Protein AF-A0AAU9DQJ6-F1 (afdb_monomer)

Organism: NCBI:txid2932183

Solvent-accessible surface area (backbone atoms only — not comparable to full-atom values): 4650 Å² total; per-residue (Å²): 134,87,65,66,82,81,48,79,84,66,88,70,82,84,71,89,77,85,60,97,57,43,79,37,74,37,34,72,24,87,95,37,36,69,61,38,52,52,49,49,74,72,36,53,90,78,46,60,58,43,73,32,37,84,58,39,43,78,51,73,57,95,94,44,75,47,80,43,73,55,131

Mean predicted aligned error: 2.63 Å

InterPro domains:
  IPR005320 Peptidase S51 [PF03575] (1-67)
  IPR029062 Class I glutamine amidotransferase-like [G3DSA:3.40.50.880] (1-70)

Secondary structure (DSSP, 8-state):
---GGG-TT---------SSSEEETTTT-TTTHHHHHHHHHHHTTTS-EEE--TTEEEEEETTEEEEEE--

Sequence (71 aa):
MDSVKKAPELTNFDALNLIDIYPLPHYESSPFKKVTKNIVNEYSSKINLRAITNQQVILVEENQFTIQSAK

Structure (mmCIF, N/CA/C/O backbone):
data_AF-A0AAU9DQJ6-F1
#
_entry.id   AF-A0AAU9DQJ6-F1
#
loop_
_atom_site.group_PDB
_atom_site.id
_atom_site.type_symbol
_atom_site.label_atom_id
_atom_site.label_alt_id
_atom_site.label_comp_id
_atom_site.label_asym_id
_atom_site.label_entity_id
_atom_site.label_seq_id
_atom_site.pdbx_PDB_ins_code
_atom_site.Cartn_x
_atom_site.Cartn_y
_atom_site.Cartn_z
_atom_site.occupancy
_atom_site.B_iso_or_equiv
_atom_site.auth_seq_id
_atom_site.auth_comp_id
_atom_site.auth_asym_id
_atom_site.auth_atom_id
_atom_site.pdbx_PDB_model_num
ATOM 1 N N . MET A 1 1 ? 8.154 -2.195 -2.567 1.00 89.62 1 MET A N 1
ATOM 2 C CA . MET A 1 1 ? 6.975 -2.559 -3.366 1.00 89.62 1 MET A CA 1
ATOM 3 C C . MET A 1 1 ? 7.390 -3.557 -4.411 1.00 89.62 1 MET A C 1
ATOM 5 O O . MET A 1 1 ? 8.572 -3.607 -4.756 1.00 89.62 1 MET A O 1
ATOM 9 N N . ASP A 1 2 ? 6.444 -4.382 -4.822 1.00 95.88 2 ASP A N 1
ATOM 10 C CA . ASP A 1 2 ? 6.746 -5.632 -5.496 1.00 95.88 2 ASP A CA 1
ATOM 11 C C . ASP A 1 2 ? 7.194 -5.420 -6.936 1.00 95.88 2 ASP A C 1
ATOM 13 O O . ASP A 1 2 ? 6.771 -4.497 -7.631 1.00 95.88 2 ASP A O 1
ATOM 17 N N . SER A 1 3 ? 8.130 -6.262 -7.367 1.00 97.06 3 SER A N 1
ATOM 18 C CA . SER A 1 3 ? 8.677 -6.188 -8.713 1.00 97.06 3 SER A CA 1
ATOM 19 C C . SER A 1 3 ? 7.875 -7.081 -9.644 1.00 97.06 3 SER A C 1
ATOM 21 O O . SER A 1 3 ? 7.885 -8.301 -9.482 1.00 97.06 3 SER A O 1
ATOM 23 N N . VAL A 1 4 ? 7.286 -6.484 -10.680 1.00 97.00 4 VAL A N 1
ATOM 24 C CA . VAL A 1 4 ? 6.603 -7.203 -11.771 1.00 97.00 4 VAL A CA 1
ATOM 25 C C . VAL A 1 4 ? 7.504 -8.238 -12.459 1.00 97.00 4 VAL A C 1
ATOM 27 O O . VAL A 1 4 ? 7.024 -9.250 -12.951 1.00 97.00 4 VAL A O 1
ATOM 30 N N . LYS A 1 5 ? 8.834 -8.059 -12.408 1.00 98.00 5 LYS A N 1
ATOM 31 C CA . LYS A 1 5 ? 9.821 -8.995 -12.979 1.00 98.00 5 LYS A CA 1
ATOM 32 C C . LYS A 1 5 ? 9.773 -10.395 -12.359 1.00 98.00 5 LYS A C 1
ATOM 34 O O . LYS A 1 5 ? 10.311 -11.326 -12.945 1.00 98.00 5 LYS A O 1
ATOM 39 N N . LYS A 1 6 ? 9.177 -10.545 -11.170 1.00 98.31 6 LYS A N 1
ATOM 40 C CA . LYS A 1 6 ? 9.013 -11.847 -10.507 1.00 98.31 6 LYS A CA 1
ATOM 41 C C . LYS A 1 6 ? 7.866 -12.684 -11.087 1.00 98.31 6 LYS A C 1
ATOM 43 O O . LYS A 1 6 ? 7.809 -13.871 -10.793 1.00 98.31 6 LYS A O 1
ATOM 48 N N . ALA A 1 7 ? 6.984 -12.087 -11.889 1.00 98.00 7 ALA A N 1
ATOM 49 C CA . ALA A 1 7 ? 5.863 -12.758 -12.539 1.00 98.00 7 ALA A CA 1
ATOM 50 C C . ALA A 1 7 ? 5.786 -12.342 -14.024 1.00 98.00 7 ALA A C 1
ATOM 52 O O . ALA A 1 7 ? 4.864 -11.630 -14.413 1.00 98.00 7 ALA A O 1
ATOM 53 N N . PRO A 1 8 ? 6.769 -12.740 -14.855 1.00 97.81 8 PRO A N 1
ATOM 54 C CA . PRO A 1 8 ? 6.874 -12.276 -16.242 1.00 97.81 8 PRO A CA 1
ATOM 55 C C . PRO A 1 8 ? 5.702 -12.714 -17.132 1.00 97.81 8 PRO A C 1
ATOM 57 O O . PRO A 1 8 ? 5.393 -12.030 -18.100 1.00 97.81 8 PRO A O 1
ATOM 60 N N . GLU A 1 9 ? 5.031 -13.811 -16.777 1.00 98.44 9 GLU A N 1
ATOM 61 C CA . GLU A 1 9 ? 3.888 -14.350 -17.524 1.00 98.44 9 GLU A CA 1
ATOM 62 C C . GLU A 1 9 ? 2.546 -13.697 -17.139 1.00 98.44 9 GLU A C 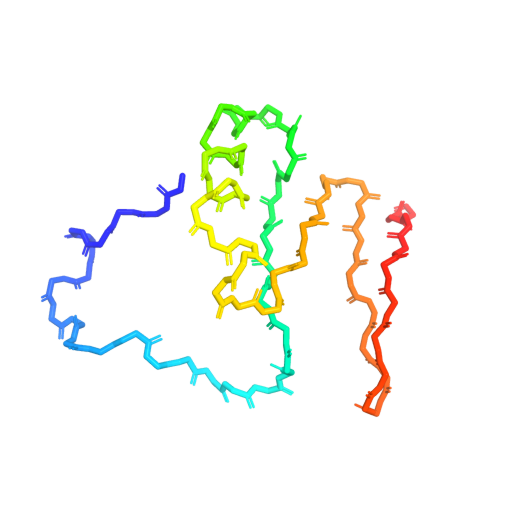1
ATOM 64 O O . GLU A 1 9 ? 1.510 -14.020 -17.720 1.00 98.44 9 GLU A O 1
ATOM 69 N N . LEU A 1 10 ? 2.525 -12.799 -16.144 1.00 98.19 10 LEU A N 1
ATOM 70 C CA . LEU A 1 10 ? 1.301 -12.115 -15.731 1.00 98.19 10 LEU A CA 1
ATOM 71 C C . LEU A 1 10 ? 0.973 -10.993 -16.724 1.00 98.19 10 LEU A C 1
ATOM 73 O O . LEU A 1 10 ? 1.607 -9.940 -16.728 1.00 98.19 10 LEU A O 1
ATOM 77 N N . THR A 1 11 ? -0.035 -11.222 -17.560 1.00 97.88 11 THR A N 1
ATOM 78 C CA . THR A 1 11 ? -0.415 -10.323 -18.662 1.00 97.88 11 THR A CA 1
ATOM 79 C C . THR A 1 11 ? -1.474 -9.282 -18.293 1.00 97.88 11 THR A C 1
ATOM 81 O O . THR A 1 11 ? -1.686 -8.342 -19.057 1.00 97.88 11 THR A O 1
ATOM 84 N N . ASN A 1 12 ? -2.130 -9.420 -17.137 1.00 97.94 12 ASN A N 1
ATOM 85 C CA . ASN A 1 12 ? -3.149 -8.497 -16.632 1.00 97.94 12 ASN A CA 1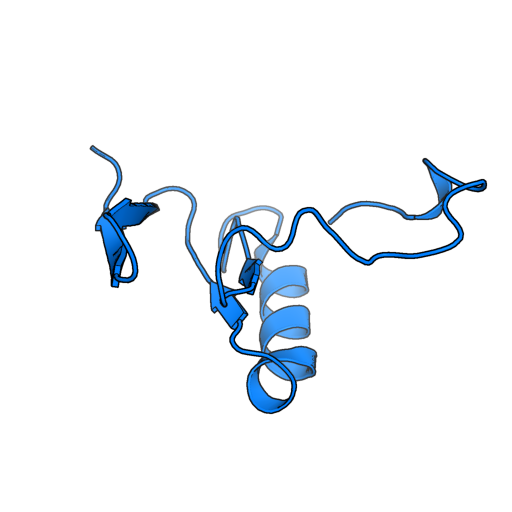
ATOM 86 C C . ASN A 1 12 ? -3.023 -8.347 -15.101 1.00 97.94 12 ASN A C 1
ATOM 88 O O . ASN A 1 12 ? -2.632 -9.292 -14.417 1.00 97.94 12 ASN A O 1
ATOM 92 N N . PHE A 1 13 ? -3.344 -7.164 -14.573 1.00 96.75 13 PHE A N 1
ATOM 93 C CA . PHE A 1 13 ? -3.353 -6.838 -13.143 1.00 96.75 13 PHE A CA 1
ATOM 94 C C . PHE A 1 13 ? -4.754 -6.730 -12.533 1.00 96.75 13 PHE A C 1
ATOM 96 O O . PHE A 1 13 ? -4.864 -6.369 -11.359 1.00 96.75 13 PHE A O 1
ATOM 103 N N . ASP A 1 14 ? -5.809 -7.057 -13.283 1.00 96.88 14 ASP A N 1
ATOM 104 C CA . ASP A 1 14 ? -7.130 -7.279 -12.701 1.00 96.88 14 ASP A CA 1
ATOM 105 C C . ASP A 1 14 ? -7.016 -8.289 -11.549 1.00 96.88 14 ASP A C 1
ATOM 107 O O . ASP A 1 14 ? -6.495 -9.397 -11.698 1.00 96.88 14 ASP A O 1
ATOM 111 N N . ALA A 1 15 ? -7.452 -7.856 -10.368 1.00 96.88 15 ALA A N 1
ATOM 112 C CA . ALA A 1 15 ? -7.362 -8.620 -9.133 1.00 96.88 15 ALA A CA 1
ATOM 113 C C . ALA A 1 15 ? -8.695 -9.327 -8.831 1.00 96.88 15 ALA A C 1
ATOM 115 O O . ALA A 1 15 ? -9.580 -9.429 -9.674 1.00 96.88 15 ALA A O 1
ATOM 116 N N . LEU A 1 16 ? -8.868 -9.800 -7.597 1.00 97.25 16 LEU A N 1
ATOM 117 C CA . LEU A 1 16 ? -10.067 -10.541 -7.183 1.00 97.25 16 LEU A CA 1
ATOM 118 C C . LEU A 1 16 ? -11.359 -9.706 -7.166 1.00 97.25 16 LEU A C 1
ATOM 120 O O . LEU A 1 16 ? -12.438 -10.284 -7.110 1.00 97.25 16 LEU A O 1
ATOM 124 N N . ASN A 1 17 ? -11.249 -8.373 -7.170 1.00 95.31 17 ASN A N 1
ATOM 125 C CA . ASN A 1 17 ? -12.383 -7.443 -7.150 1.00 95.31 17 ASN A CA 1
ATOM 126 C C . ASN A 1 17 ? -13.396 -7.701 -6.007 1.00 95.31 17 ASN A C 1
ATOM 128 O O . ASN A 1 17 ? -14.604 -7.686 -6.219 1.00 95.31 17 ASN A O 1
ATOM 132 N N . LEU A 1 18 ? -12.898 -7.978 -4.793 1.00 93.94 18 LEU A N 1
ATOM 133 C CA . LEU A 1 18 ? -13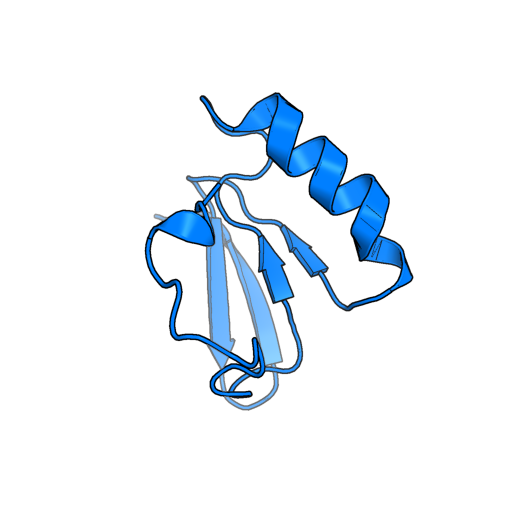.736 -8.265 -3.615 1.00 93.94 18 LEU A CA 1
ATOM 134 C C . LEU A 1 18 ? -14.234 -7.007 -2.883 1.00 93.94 18 LEU A C 1
ATOM 136 O O . LEU A 1 18 ? -15.201 -7.095 -2.134 1.00 93.94 18 LEU A O 1
ATOM 140 N N . ILE A 1 19 ? -13.550 -5.869 -3.043 1.00 94.06 19 ILE A N 1
ATOM 141 C CA . ILE A 1 19 ? -13.848 -4.596 -2.368 1.00 94.06 19 ILE A CA 1
ATOM 142 C C . ILE A 1 19 ? -13.585 -3.417 -3.313 1.00 94.06 19 ILE A C 1
ATOM 144 O O . ILE A 1 19 ? -12.619 -3.446 -4.074 1.00 94.06 19 ILE A O 1
ATOM 148 N N . ASP A 1 20 ? -14.374 -2.344 -3.196 1.00 93.56 20 ASP A N 1
ATOM 149 C CA . ASP A 1 20 ? -14.299 -1.145 -4.060 1.00 93.56 20 ASP A CA 1
ATOM 150 C C . ASP A 1 20 ? -13.224 -0.126 -3.619 1.00 93.56 20 ASP A C 1
ATOM 152 O O . ASP A 1 20 ? -13.352 1.095 -3.785 1.00 93.56 20 ASP A O 1
ATOM 156 N N . ILE A 1 21 ? -12.150 -0.621 -3.004 1.00 95.44 21 ILE A N 1
ATOM 157 C CA . ILE A 1 21 ? -11.006 0.166 -2.540 1.00 95.44 21 ILE A CA 1
ATOM 158 C C . ILE A 1 21 ? -9.700 -0.506 -2.943 1.00 95.44 21 ILE A C 1
ATOM 160 O O . ILE A 1 21 ? -9.630 -1.720 -3.109 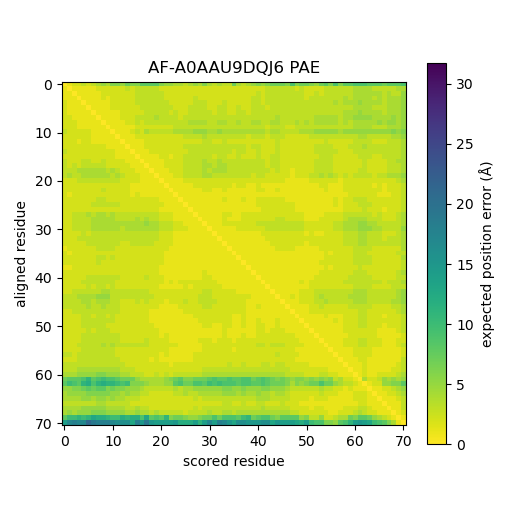1.00 95.44 21 ILE A O 1
ATOM 164 N N . TYR A 1 22 ? -8.637 0.291 -3.021 1.00 97.69 22 TYR A N 1
ATOM 165 C CA . TYR A 1 22 ? -7.289 -0.183 -3.325 1.00 97.69 22 TYR A CA 1
ATOM 166 C C . TYR A 1 22 ? -6.392 0.012 -2.098 1.00 97.69 22 TYR A C 1
ATOM 168 O O . TYR A 1 22 ? -5.925 1.132 -1.861 1.00 97.69 22 TYR A O 1
ATOM 176 N N . PRO A 1 23 ? -6.164 -1.029 -1.277 1.00 97.50 23 PRO A N 1
ATOM 177 C CA . PRO A 1 23 ? -5.317 -0.919 -0.097 1.00 97.50 23 PRO A CA 1
ATOM 178 C C . PRO A 1 23 ? -3.864 -0.598 -0.465 1.00 97.50 23 PRO A C 1
ATOM 180 O O . PRO A 1 23 ? -3.253 -1.290 -1.278 1.00 97.50 23 PRO A O 1
ATOM 183 N N . LEU A 1 24 ? -3.284 0.416 0.177 1.00 98.25 24 LEU A N 1
ATOM 184 C CA . LEU A 1 24 ? -1.850 0.698 0.138 1.00 98.25 24 LEU A CA 1
ATOM 185 C C . LEU A 1 24 ? -1.242 0.390 1.515 1.00 98.25 24 LEU A C 1
ATOM 187 O O . LEU A 1 24 ? -1.357 1.217 2.427 1.00 98.25 24 LEU A O 1
ATOM 191 N N . PRO A 1 25 ? -0.596 -0.776 1.688 1.00 97.88 25 PRO A N 1
ATOM 192 C CA . PRO A 1 25 ? 0.029 -1.133 2.951 1.00 97.88 25 PRO A CA 1
ATOM 193 C C . PRO A 1 25 ? 1.299 -0.316 3.213 1.00 97.88 25 PRO A C 1
ATOM 195 O O . PRO A 1 25 ? 1.910 0.260 2.306 1.00 97.88 25 PRO A O 1
ATOM 198 N N . HIS A 1 26 ? 1.729 -0.326 4.475 1.00 97.62 26 HIS A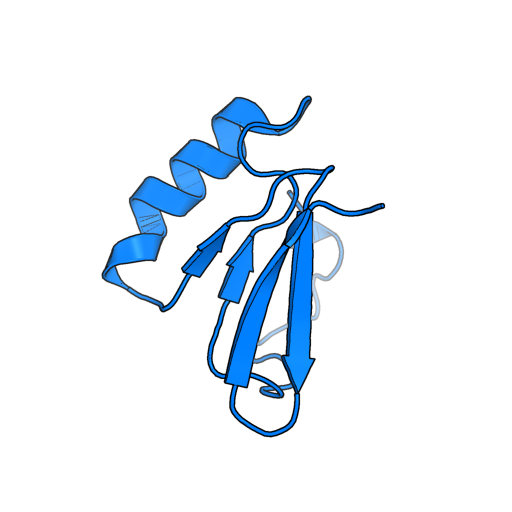 N 1
ATOM 199 C CA . HIS A 1 26 ? 2.977 0.279 4.945 1.00 97.62 26 HIS A CA 1
ATOM 200 C C . HIS A 1 26 ? 3.091 1.788 4.701 1.00 97.62 26 HIS A C 1
ATOM 202 O O . HIS A 1 26 ? 4.204 2.317 4.581 1.00 97.62 26 HIS A O 1
ATOM 208 N N . TYR A 1 27 ? 1.965 2.496 4.619 1.00 98.31 27 TYR A N 1
ATOM 209 C CA . TYR A 1 27 ? 1.952 3.933 4.388 1.00 98.31 27 TYR A CA 1
ATOM 210 C C . TYR A 1 27 ? 2.800 4.655 5.435 1.00 98.31 27 TYR A C 1
ATOM 212 O O . TYR A 1 27 ? 2.682 4.396 6.634 1.00 98.31 27 TYR A O 1
ATOM 220 N N . GLU A 1 28 ? 3.740 5.475 4.957 1.00 97.44 28 GLU A N 1
ATOM 221 C CA . GLU A 1 28 ? 4.742 6.179 5.771 1.00 97.44 28 GLU A CA 1
ATOM 222 C C . GLU A 1 28 ? 5.497 5.303 6.796 1.00 97.44 28 GLU A C 1
ATOM 224 O O . GLU A 1 28 ? 6.157 5.805 7.710 1.00 97.44 28 GLU A O 1
ATOM 229 N N . SER A 1 29 ? 5.490 3.983 6.614 1.00 97.31 29 SER A N 1
ATOM 230 C CA . SER A 1 29 ? 6.162 3.025 7.486 1.00 97.31 29 SER A CA 1
ATOM 231 C C . SER A 1 29 ? 7.540 2.687 6.916 1.00 97.31 29 SER A C 1
ATOM 233 O O . SER A 1 29 ? 7.734 2.649 5.703 1.00 97.31 29 SER A O 1
ATOM 235 N N . SER A 1 30 ? 8.544 2.480 7.770 1.00 96.00 30 SER A N 1
ATOM 236 C CA . SER A 1 30 ? 9.882 2.067 7.315 1.00 96.00 30 SER A CA 1
ATOM 237 C C . SER A 1 30 ? 9.854 0.616 6.806 1.00 96.00 30 SER A C 1
ATOM 239 O O . SER A 1 30 ? 9.170 -0.195 7.430 1.00 96.00 30 SER A O 1
ATOM 241 N N . PRO A 1 31 ? 10.575 0.252 5.723 1.00 96.56 31 PRO A N 1
ATOM 242 C CA . PRO A 1 31 ? 11.434 1.076 4.853 1.00 96.56 31 PRO A CA 1
ATOM 243 C C . PRO A 1 31 ? 10.700 1.734 3.660 1.00 96.56 31 PRO A C 1
ATOM 245 O O . PRO A 1 31 ? 11.327 2.216 2.718 1.00 96.56 31 PRO A O 1
ATOM 248 N N . PHE A 1 32 ? 9.367 1.775 3.669 1.00 97.94 32 PHE A N 1
ATOM 249 C CA . PHE A 1 32 ? 8.523 2.126 2.521 1.00 97.94 32 PHE A CA 1
ATOM 250 C C . PHE A 1 32 ? 8.057 3.591 2.464 1.00 97.94 32 PHE A C 1
ATOM 252 O O . PHE A 1 32 ? 7.287 3.956 1.573 1.00 97.94 32 PHE A O 1
ATOM 259 N N . LYS A 1 33 ? 8.543 4.462 3.359 1.00 97.62 33 LYS A N 1
ATOM 260 C CA . LYS A 1 33 ? 8.138 5.880 3.458 1.00 97.62 33 LYS A CA 1
ATOM 261 C C . LYS A 1 33 ? 8.113 6.624 2.121 1.00 97.62 33 LYS A C 1
ATOM 263 O O . LYS A 1 33 ? 7.106 7.222 1.766 1.00 97.62 33 LYS A O 1
ATOM 268 N N . LYS A 1 34 ? 9.224 6.601 1.377 1.00 98.12 34 LYS A N 1
ATOM 269 C CA . LYS A 1 34 ? 9.341 7.355 0.117 1.00 98.12 34 LYS A CA 1
ATOM 270 C C . LYS A 1 34 ? 8.442 6.776 -0.977 1.00 98.12 34 LYS A C 1
ATOM 272 O O . LYS A 1 34 ? 7.755 7.522 -1.663 1.00 98.12 34 LYS A O 1
ATOM 277 N N . VAL A 1 35 ? 8.443 5.451 -1.134 1.00 98.12 35 VAL A N 1
ATOM 278 C CA . VAL A 1 35 ? 7.691 4.795 -2.214 1.00 98.12 35 VAL A CA 1
ATOM 279 C C . VAL A 1 35 ? 6.179 4.910 -2.012 1.00 98.12 35 VAL A C 1
ATOM 281 O O . VAL A 1 35 ? 5.468 5.179 -2.972 1.00 98.12 35 VAL A O 1
ATOM 284 N N . THR A 1 36 ? 5.685 4.802 -0.777 1.00 98.50 36 THR A N 1
ATOM 285 C CA . THR A 1 36 ? 4.246 4.940 -0.489 1.00 98.50 36 THR A CA 1
ATOM 286 C C . THR A 1 36 ? 3.734 6.358 -0.729 1.00 98.50 36 THR A C 1
ATOM 288 O O . THR A 1 36 ? 2.656 6.510 -1.294 1.00 98.50 36 THR A O 1
ATOM 291 N N . LYS A 1 37 ? 4.522 7.399 -0.420 1.00 98.38 37 LYS A N 1
ATOM 292 C CA . LYS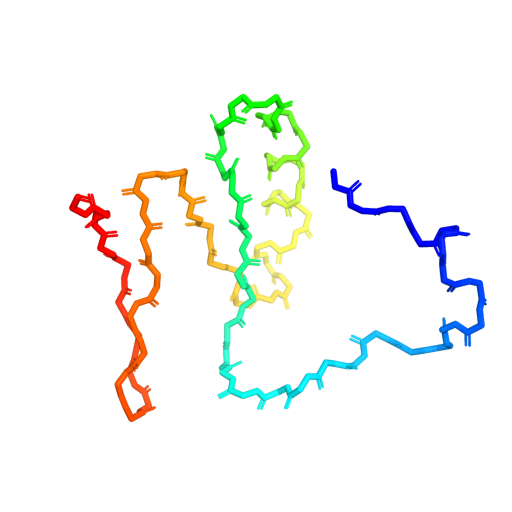 A 1 37 ? 4.185 8.791 -0.784 1.00 98.38 37 LYS A CA 1
ATOM 293 C C . LYS A 1 37 ? 4.045 8.986 -2.287 1.00 98.38 37 LYS A C 1
ATOM 295 O O . LYS A 1 37 ? 3.092 9.614 -2.735 1.00 98.38 37 LYS A O 1
ATOM 300 N N . ASN A 1 38 ? 4.975 8.431 -3.062 1.00 98.50 38 ASN A N 1
ATOM 301 C CA . ASN A 1 38 ? 4.918 8.524 -4.518 1.00 98.50 38 ASN A CA 1
ATOM 302 C C . ASN A 1 38 ? 3.654 7.848 -5.072 1.00 98.50 38 ASN A C 1
ATOM 304 O O . ASN A 1 38 ? 2.987 8.432 -5.917 1.00 98.50 38 ASN A O 1
ATOM 308 N N . ILE A 1 39 ? 3.287 6.674 -4.544 1.00 98.44 39 ILE A N 1
ATOM 309 C CA . ILE A 1 39 ? 2.060 5.968 -4.944 1.00 98.44 39 ILE A CA 1
ATOM 310 C C . ILE A 1 39 ? 0.816 6.803 -4.617 1.00 98.44 39 ILE A C 1
ATOM 312 O O . ILE A 1 39 ? -0.046 6.971 -5.474 1.00 98.44 39 ILE A O 1
ATOM 316 N N . VAL A 1 40 ? 0.728 7.379 -3.414 1.00 98.44 40 VAL A N 1
ATOM 317 C CA . VAL A 1 40 ? -0.393 8.262 -3.048 1.00 98.44 40 VAL A CA 1
ATOM 318 C C . VAL A 1 40 ? -0.494 9.444 -4.013 1.00 98.44 40 VAL A C 1
ATOM 320 O O . VAL A 1 40 ? -1.576 9.694 -4.542 1.00 98.44 40 VAL A O 1
ATOM 323 N N . ASN A 1 41 ? 0.617 10.123 -4.303 1.00 98.31 41 ASN A N 1
ATOM 324 C CA . ASN A 1 41 ? 0.629 11.263 -5.223 1.00 98.31 41 ASN A CA 1
ATOM 325 C C . ASN A 1 41 ? 0.204 10.882 -6.650 1.00 98.31 41 ASN A C 1
ATOM 327 O O . ASN A 1 41 ? -0.447 11.671 -7.328 1.00 98.31 41 ASN A O 1
ATOM 331 N N . GLU A 1 42 ? 0.572 9.689 -7.115 1.00 98.31 42 GLU A N 1
ATOM 332 C CA . GLU A 1 42 ? 0.308 9.249 -8.485 1.00 98.31 42 GLU A CA 1
ATOM 333 C C . GLU A 1 42 ? -1.106 8.677 -8.688 1.00 98.31 42 GLU A C 1
ATOM 335 O O . GLU A 1 42 ? -1.662 8.815 -9.783 1.00 98.31 42 GLU A O 1
ATOM 340 N N . TYR A 1 43 ? -1.682 8.032 -7.666 1.00 98.12 43 TYR A N 1
ATOM 341 C CA . TYR A 1 43 ? -2.891 7.211 -7.816 1.00 98.12 43 TYR A CA 1
ATOM 342 C C . TYR A 1 43 ? -4.122 7.717 -7.061 1.00 98.12 43 TYR A C 1
ATOM 344 O O . TYR A 1 43 ? -5.230 7.351 -7.446 1.00 98.12 43 TYR A O 1
ATOM 352 N N . SER A 1 44 ? -3.989 8.578 -6.047 1.0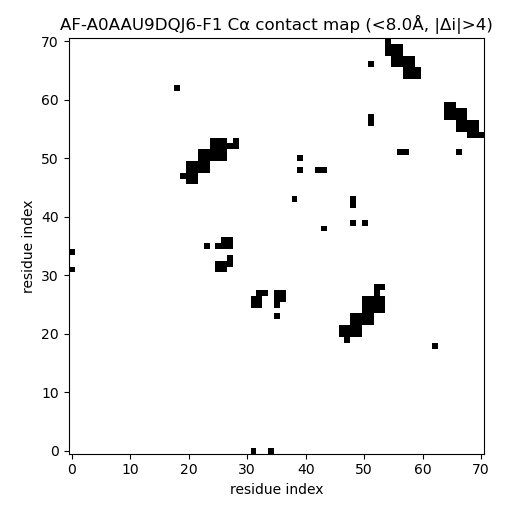0 97.06 44 SER A N 1
ATOM 353 C CA . SER A 1 44 ? -5.150 8.967 -5.217 1.00 97.06 44 SER A CA 1
ATOM 354 C C . SER A 1 44 ? -6.242 9.727 -5.978 1.00 97.06 44 SER A C 1
ATOM 356 O O . SER A 1 44 ? -7.384 9.743 -5.536 1.00 97.06 44 SER A O 1
ATOM 358 N N . SER A 1 45 ? -5.920 10.351 -7.117 1.00 97.62 45 SER A N 1
ATOM 359 C CA . SER A 1 45 ? -6.904 10.999 -7.998 1.00 97.62 45 SER A CA 1
ATOM 360 C C . SER A 1 45 ? -7.500 10.068 -9.060 1.00 97.62 45 SER A C 1
ATOM 362 O O . SER A 1 45 ? -8.444 10.456 -9.742 1.00 97.62 45 SER A O 1
ATOM 364 N N . LYS A 1 46 ? -6.944 8.862 -9.230 1.00 97.62 46 LYS A N 1
ATOM 365 C CA . LYS A 1 46 ? -7.318 7.904 -10.284 1.00 97.62 46 LYS A CA 1
ATOM 366 C C . LYS A 1 46 ? -8.169 6.755 -9.754 1.00 97.62 46 LYS A C 1
ATOM 368 O O . LYS A 1 46 ? -8.997 6.227 -10.485 1.00 97.62 46 LYS A O 1
ATOM 373 N N . ILE A 1 47 ? -7.933 6.352 -8.509 1.00 97.12 47 ILE A N 1
ATOM 374 C CA . ILE A 1 47 ? -8.571 5.201 -7.866 1.00 97.12 47 ILE A CA 1
ATOM 375 C C . ILE A 1 47 ? -8.888 5.512 -6.404 1.00 97.12 47 ILE A C 1
ATOM 377 O O . ILE A 1 47 ? -8.274 6.387 -5.793 1.00 97.12 47 ILE A O 1
ATOM 381 N N . ASN A 1 48 ? -9.820 4.754 -5.822 1.00 96.62 48 ASN A N 1
ATOM 382 C CA . ASN A 1 48 ? -10.201 4.845 -4.410 1.00 96.62 48 ASN A CA 1
ATOM 383 C C . ASN A 1 48 ? -9.121 4.219 -3.499 1.00 96.62 48 ASN A C 1
ATOM 385 O O . ASN A 1 48 ? -9.330 3.183 -2.863 1.00 96.62 48 ASN A O 1
ATOM 389 N N . LEU A 1 49 ? -7.927 4.818 -3.498 1.00 98.06 49 LEU A N 1
ATOM 390 C CA . LEU A 1 49 ? -6.752 4.354 -2.764 1.00 98.06 49 LEU A CA 1
ATOM 391 C C . LEU A 1 49 ? -6.945 4.547 -1.253 1.00 98.06 49 LEU A C 1
ATOM 393 O O . LEU A 1 49 ? -7.262 5.643 -0.790 1.00 98.06 49 LEU A O 1
ATOM 397 N N . ARG A 1 50 ? -6.711 3.494 -0.467 1.00 97.88 50 ARG A N 1
ATOM 398 C CA . ARG A 1 50 ? -6.827 3.513 0.998 1.00 97.88 50 ARG A CA 1
ATOM 399 C C . ARG A 1 50 ? -5.513 3.099 1.634 1.00 97.88 50 ARG A C 1
ATOM 401 O O . ARG A 1 50 ? -5.165 1.925 1.691 1.00 97.88 50 ARG A O 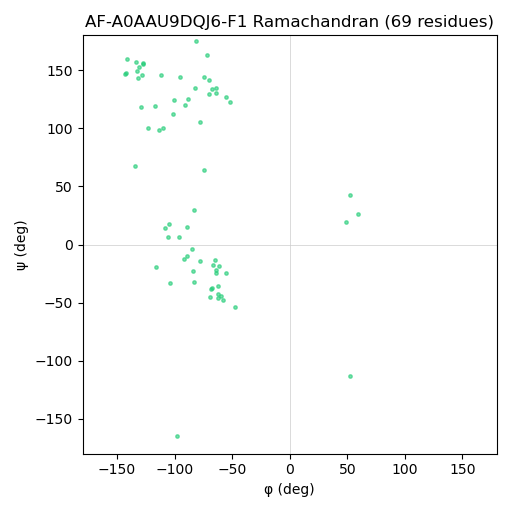1
ATOM 408 N N . ALA A 1 51 ? -4.766 4.098 2.083 1.00 98.06 51 ALA A N 1
ATOM 409 C CA . ALA A 1 51 ? -3.466 3.908 2.699 1.00 98.06 51 ALA A CA 1
ATOM 410 C C . ALA A 1 51 ? -3.603 3.538 4.183 1.00 98.06 51 ALA A C 1
ATOM 412 O O . ALA A 1 51 ? -4.376 4.168 4.903 1.00 98.06 51 ALA A O 1
ATOM 413 N N . ILE A 1 52 ? -2.841 2.538 4.631 1.00 98.50 52 ILE A N 1
ATOM 414 C CA . ILE A 1 52 ? -2.789 2.096 6.032 1.00 98.50 52 ILE A CA 1
ATOM 415 C C . ILE A 1 52 ? -1.342 1.944 6.505 1.00 98.50 52 ILE A C 1
ATOM 417 O O . ILE A 1 52 ? -0.462 1.526 5.744 1.00 98.50 52 ILE A O 1
ATOM 421 N N . THR A 1 53 ? -1.079 2.289 7.764 1.00 98.19 53 THR A N 1
ATOM 422 C CA . THR A 1 53 ? 0.225 2.063 8.407 1.00 98.19 53 THR A CA 1
ATOM 423 C C . THR A 1 53 ? 0.361 0.620 8.902 1.00 98.19 53 THR A C 1
ATOM 425 O O . THR A 1 53 ? -0.589 -0.159 8.875 1.00 98.19 53 THR A O 1
ATOM 428 N N . ASN A 1 54 ? 1.539 0.255 9.416 1.00 97.31 54 ASN A N 1
ATOM 429 C CA . ASN A 1 54 ? 1.748 -1.050 10.061 1.00 97.31 54 ASN A CA 1
ATOM 430 C C . ASN A 1 54 ? 0.927 -1.245 11.350 1.00 97.31 54 ASN A C 1
ATOM 432 O O . ASN A 1 54 ? 0.860 -2.356 11.863 1.00 97.31 54 ASN A O 1
ATOM 436 N N . GLN A 1 55 ? 0.348 -0.174 11.894 1.00 97.69 55 GLN A N 1
ATOM 437 C CA . GLN A 1 55 ? -0.471 -0.188 13.105 1.00 97.69 55 GLN A CA 1
ATOM 438 C C . GLN A 1 55 ? -1.955 -0.050 12.774 1.00 97.69 55 GLN A C 1
ATOM 440 O O . GLN A 1 55 ? -2.730 0.329 13.644 1.00 97.69 55 GLN A O 1
ATOM 445 N N . GLN A 1 56 ? -2.358 -0.296 11.528 1.00 98.44 56 GLN A N 1
ATOM 446 C CA . GLN A 1 56 ? -3.739 -0.160 11.089 1.00 98.44 56 GLN A CA 1
ATOM 447 C C . GLN A 1 56 ? -4.213 -1.395 10.329 1.00 98.44 56 GLN A C 1
ATOM 449 O O . GLN A 1 56 ? -3.433 -2.095 9.687 1.00 98.44 56 GLN A O 1
ATOM 454 N N . VAL A 1 57 ? -5.520 -1.626 10.383 1.00 97.81 57 VAL A N 1
ATOM 455 C CA . VAL A 1 57 ? -6.235 -2.657 9.630 1.00 97.81 57 VAL A CA 1
ATOM 456 C C . VAL A 1 57 ? -7.396 -2.030 8.870 1.00 97.81 57 VAL A C 1
ATOM 458 O O . VAL A 1 57 ? -7.914 -0.985 9.268 1.00 97.81 57 VAL A O 1
ATOM 461 N N . ILE A 1 58 ? -7.816 -2.688 7.791 1.00 97.25 58 ILE A N 1
ATOM 462 C CA . ILE A 1 58 ? -9.082 -2.400 7.115 1.00 97.25 58 ILE A CA 1
ATOM 463 C C . ILE A 1 58 ? -10.068 -3.479 7.555 1.00 97.25 58 ILE A C 1
ATOM 465 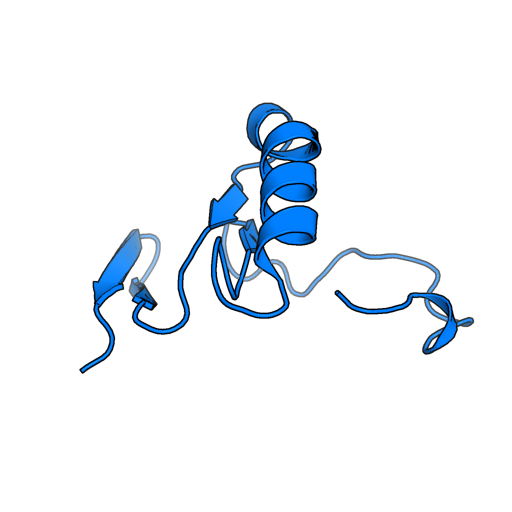O O . ILE A 1 58 ? -9.888 -4.647 7.215 1.00 97.25 58 ILE A O 1
ATOM 469 N N . LEU A 1 59 ? -11.085 -3.096 8.322 1.00 96.50 59 LEU A N 1
ATOM 470 C CA . LEU A 1 59 ? -12.212 -3.966 8.637 1.00 96.50 59 LEU A CA 1
ATOM 471 C C . LEU A 1 59 ? -13.258 -3.796 7.539 1.00 96.50 59 LEU A C 1
ATOM 473 O O . LEU A 1 59 ? -13.673 -2.668 7.276 1.00 96.50 59 LEU A O 1
ATOM 477 N N . VAL A 1 60 ? -13.663 -4.900 6.918 1.00 95.50 60 VAL A N 1
ATOM 478 C CA . VAL A 1 60 ? -14.720 -4.938 5.905 1.00 95.50 60 VAL A CA 1
ATOM 479 C C . VAL A 1 60 ? -15.851 -5.796 6.447 1.00 95.50 60 VAL A C 1
ATOM 481 O O . VAL A 1 60 ? -15.645 -6.973 6.741 1.00 95.50 60 VAL A O 1
ATOM 484 N N . GLU A 1 61 ? -17.026 -5.198 6.589 1.00 95.00 61 GLU A N 1
ATOM 485 C CA . GLU A 1 61 ? -18.248 -5.860 7.041 1.00 95.00 61 GLU A CA 1
ATOM 486 C C . GLU A 1 61 ? -19.353 -5.530 6.040 1.00 95.00 61 GLU A C 1
ATOM 488 O O . GLU A 1 61 ? -19.676 -4.361 5.816 1.00 95.00 61 GLU A O 1
ATOM 493 N N . GLU A 1 62 ? -19.892 -6.570 5.400 1.00 89.81 62 GLU A N 1
ATOM 494 C CA . GLU A 1 62 ? -20.822 -6.439 4.275 1.00 89.81 62 GLU A CA 1
ATOM 495 C C . GLU A 1 62 ? -20.241 -5.530 3.173 1.00 89.81 62 GLU A C 1
ATOM 497 O O . GLU A 1 62 ? -19.230 -5.874 2.564 1.00 89.81 62 GLU A O 1
ATOM 502 N N . ASN A 1 63 ? -20.846 -4.361 2.947 1.00 85.94 63 ASN A N 1
ATOM 503 C CA . ASN A 1 63 ? -20.425 -3.381 1.942 1.00 85.94 63 ASN A CA 1
ATOM 504 C C . ASN A 1 63 ? -19.788 -2.126 2.562 1.00 85.94 63 ASN A C 1
ATOM 506 O O . ASN A 1 63 ? -19.666 -1.096 1.899 1.00 85.94 63 ASN A O 1
ATOM 510 N N . GLN A 1 64 ? -19.430 -2.171 3.845 1.00 92.19 64 GLN A N 1
ATOM 511 C CA . GLN A 1 64 ? -18.799 -1.060 4.550 1.00 92.19 64 GLN A CA 1
ATOM 512 C C . GLN A 1 64 ? -17.358 -1.408 4.899 1.00 92.19 64 GLN A C 1
ATOM 514 O O . GLN A 1 64 ? -17.032 -2.551 5.217 1.00 92.19 64 GLN A O 1
ATOM 519 N N . PHE A 1 65 ? -16.489 -0.398 4.871 1.00 94.94 65 PHE A N 1
ATOM 520 C CA . PHE A 1 65 ? -15.122 -0.538 5.354 1.00 94.94 65 PHE A CA 1
ATOM 521 C C . PHE A 1 65 ? -14.774 0.562 6.353 1.00 94.94 65 PHE A C 1
ATOM 523 O O . PHE A 1 65 ? -15.193 1.713 6.220 1.00 94.94 65 PHE A O 1
ATOM 530 N N . THR A 1 66 ? -13.951 0.216 7.338 1.00 96.50 66 THR A N 1
ATOM 531 C CA . THR A 1 66 ? -13.362 1.168 8.284 1.00 96.50 66 THR A CA 1
ATOM 532 C C . THR A 1 66 ? -11.867 0.913 8.427 1.00 96.50 66 THR A C 1
ATOM 534 O O . THR A 1 66 ? -11.403 -0.217 8.290 1.00 96.50 66 THR A O 1
ATOM 537 N N . ILE A 1 67 ? -11.099 1.971 8.692 1.00 97.62 67 ILE A N 1
ATOM 538 C CA . ILE A 1 67 ? -9.683 1.855 9.055 1.00 97.62 67 ILE A CA 1
ATOM 539 C C . ILE A 1 67 ? -9.584 2.000 10.568 1.00 97.62 67 ILE A C 1
ATOM 541 O O . ILE A 1 67 ? -10.038 2.999 11.126 1.00 97.62 67 ILE A O 1
ATOM 545 N N . GLN A 1 68 ? -8.991 1.010 11.224 1.00 97.62 68 GLN A N 1
ATOM 546 C CA . GLN A 1 68 ? -8.858 0.956 12.678 1.00 97.62 68 GLN A CA 1
ATOM 547 C C . GLN A 1 68 ? -7.402 0.729 13.060 1.00 97.62 68 GLN A C 1
ATOM 549 O O . GLN A 1 68 ? -6.639 0.174 12.272 1.00 97.62 68 GLN A O 1
ATOM 554 N N . SER A 1 69 ? -7.010 1.126 14.269 1.00 96.94 69 SER A N 1
ATOM 555 C CA . SER A 1 69 ? -5.709 0.729 14.804 1.00 96.94 69 SER A CA 1
ATOM 556 C C . SER A 1 69 ? -5.687 -0.779 15.068 1.00 96.94 69 SER A C 1
ATOM 558 O O . SER A 1 69 ? -6.621 -1.320 15.660 1.00 96.94 69 SER A O 1
ATOM 560 N N . ALA A 1 70 ? -4.618 -1.451 14.648 1.00 88.62 70 ALA A N 1
ATOM 561 C CA . ALA A 1 70 ? -4.336 -2.826 15.032 1.00 88.62 70 ALA A CA 1
ATOM 562 C C . ALA A 1 70 ? -4.104 -2.884 16.553 1.00 88.62 70 ALA A C 1
ATOM 564 O O . ALA A 1 70 ? -3.421 -2.014 17.099 1.00 88.62 70 ALA A O 1
ATOM 565 N N . LYS A 1 71 ? -4.715 -3.867 17.224 1.00 73.06 71 LYS A N 1
ATOM 566 C CA . LYS A 1 71 ? -4.512 -4.123 18.659 1.00 73.06 71 LYS A CA 1
ATOM 567 C C . LYS A 1 71 ? -3.165 -4.781 18.927 1.00 73.06 71 LYS A C 1
ATOM 569 O O . LYS A 1 71 ? -2.730 -5.577 18.066 1.00 73.06 71 LYS A O 1
#

Foldseek 3Di:
DDDCVVPVVPPDDDDPPPAQEAEDEQDCHPPCPVVNVVCCVVPVVPGRYDYDHPQWDWDDDPHDIDIDGHD

pLDDT: mean 96.38, std 3.68, range [73.06, 98.5]

Nearest PDB structures (foldseek):
  6iru-assembly2_B  TM=9.059E-01  e=5.944E-03  Deinococcus radiodurans R1 = ATCC 13939 = DSM 20539
  6iru-assembly1_A  TM=9.035E-01  e=1.347E-02  Deinococcus radiodurans R1 = ATCC 13939 = DSM 20539
  3n6v-assembly1_B  TM=4.720E-01  e=4.432E+00  Rattus norvegicus

Radius of gyration: 13.58 Å; Cα contacts (8 Å, |Δi|>4): 76; chains: 1; bounding box: 32×26×37 Å